Protein AF-A0A383C0F1-F1 (afdb_monomer_lite)

Organism: NCBI:txid408172

Structure (mmCIF, N/CA/C/O backbone):
data_AF-A0A383C0F1-F1
#
_entry.id   AF-A0A383C0F1-F1
#
loop_
_atom_site.group_PDB
_atom_site.id
_atom_site.type_symbol
_atom_site.label_atom_id
_atom_site.label_alt_id
_atom_site.label_comp_id
_atom_site.label_asym_id
_atom_site.label_entity_id
_atom_site.label_seq_id
_atom_site.pdbx_PDB_ins_code
_atom_site.Cartn_x
_atom_site.Cartn_y
_atom_site.Cartn_z
_atom_site.occupancy
_atom_site.B_iso_or_equiv
_atom_site.auth_seq_id
_atom_site.auth_comp_id
_atom_site.auth_asym_id
_atom_site.auth_atom_id
_atom_site.pdbx_PDB_model_num
ATOM 1 N N . ALA A 1 1 ? -4.060 17.002 -26.571 1.00 60.38 1 ALA A N 1
ATOM 2 C CA . ALA A 1 1 ? -3.281 16.481 -25.428 1.00 60.38 1 ALA A CA 1
ATOM 3 C C . ALA A 1 1 ? -4.167 16.564 -24.194 1.00 60.38 1 ALA A C 1
ATOM 5 O O . ALA A 1 1 ? -4.886 17.547 -24.100 1.00 60.38 1 ALA A O 1
ATOM 6 N N . ASP A 1 2 ? -4.166 15.552 -23.322 1.00 61.03 2 ASP A N 1
ATOM 7 C CA . ASP A 1 2 ? -4.926 15.586 -22.063 1.00 61.03 2 ASP A CA 1
ATOM 8 C C . ASP A 1 2 ? -4.326 16.665 -21.135 1.00 61.03 2 ASP A C 1
ATOM 10 O O . ASP A 1 2 ? -3.163 16.506 -20.744 1.00 61.03 2 ASP A O 1
ATOM 14 N N . PRO A 1 3 ? -5.047 17.766 -20.840 1.00 72.12 3 PRO A N 1
ATOM 15 C CA . PRO A 1 3 ? -4.556 18.839 -19.973 1.00 72.12 3 PRO A CA 1
ATOM 16 C C . PRO A 1 3 ? -4.330 18.369 -18.537 1.00 72.12 3 PRO A C 1
ATOM 18 O O . PRO A 1 3 ? -3.519 18.949 -17.820 1.00 72.12 3 PRO A O 1
ATOM 21 N N . ASP A 1 4 ? -5.037 17.316 -18.132 1.00 70.00 4 ASP A N 1
ATOM 22 C CA . ASP A 1 4 ? -5.053 16.835 -16.764 1.00 70.00 4 ASP A CA 1
ATOM 23 C C . ASP A 1 4 ? -4.008 15.736 -16.528 1.00 70.00 4 ASP A C 1
ATOM 25 O O . ASP A 1 4 ? -3.838 15.285 -15.400 1.00 70.00 4 ASP A O 1
ATOM 29 N N . TYR A 1 5 ? -3.264 15.287 -17.544 1.00 61.88 5 TYR A N 1
ATOM 30 C CA . TYR A 1 5 ? -2.176 14.324 -17.352 1.00 61.88 5 TYR A CA 1
ATOM 31 C C . TYR A 1 5 ? -0.978 14.964 -16.618 1.00 61.88 5 TYR A C 1
ATOM 33 O O . TYR A 1 5 ? -0.534 16.039 -17.026 1.00 61.88 5 TYR A O 1
ATOM 41 N N . PRO A 1 6 ? -0.357 14.298 -15.618 1.00 64.06 6 PRO A N 1
ATOM 42 C CA . PRO A 1 6 ? -0.688 12.991 -15.019 1.00 64.06 6 PRO A CA 1
ATOM 43 C C . PRO A 1 6 ? -1.620 13.071 -13.789 1.00 64.06 6 PRO A C 1
ATOM 45 O O . PRO A 1 6 ? -1.812 12.081 -13.080 1.00 64.06 6 PRO A O 1
ATOM 48 N N . PHE A 1 7 ? -2.184 14.242 -13.499 1.00 69.44 7 PHE A N 1
ATOM 49 C CA . PHE A 1 7 ? -2.859 14.575 -12.242 1.00 69.44 7 PHE A CA 1
ATOM 50 C C . PHE A 1 7 ? -4.400 14.542 -12.288 1.00 69.44 7 PHE A C 1
ATOM 52 O O . PHE A 1 7 ? -5.048 15.021 -11.357 1.00 69.44 7 PHE A O 1
ATOM 59 N N . TYR A 1 8 ? -5.005 13.949 -13.322 1.00 71.69 8 TYR A N 1
ATOM 60 C CA . TYR A 1 8 ? -6.459 13.886 -13.477 1.00 71.69 8 TYR A CA 1
ATOM 61 C C . TYR A 1 8 ? -7.144 13.288 -12.246 1.00 71.69 8 TYR A C 1
ATOM 63 O O . TYR A 1 8 ? -6.826 12.170 -11.808 1.00 71.69 8 TYR A O 1
ATOM 71 N N . LYS A 1 9 ? -8.151 14.002 -11.733 1.00 63.53 9 LYS A N 1
ATOM 72 C CA . LYS A 1 9 ? -8.917 13.618 -10.547 1.00 63.53 9 LYS A CA 1
ATOM 73 C C . LYS A 1 9 ? -10.414 13.846 -10.764 1.00 63.53 9 LYS A C 1
ATOM 75 O O . LYS A 1 9 ? -10.892 14.972 -10.703 1.00 63.53 9 LYS A O 1
ATOM 80 N N . LYS A 1 10 ? -11.173 12.758 -10.916 1.00 69.25 10 LYS A N 1
ATOM 81 C CA . LYS A 1 10 ? -12.642 12.763 -10.845 1.00 69.25 10 LYS A CA 1
ATOM 82 C C . LYS A 1 10 ? -13.087 12.162 -9.520 1.00 69.25 10 LYS A C 1
ATOM 84 O O . LYS A 1 10 ? -12.780 11.008 -9.237 1.00 69.25 10 LYS A O 1
ATOM 89 N N . VAL A 1 11 ? -13.793 12.945 -8.707 1.00 65.31 11 VAL A N 1
ATOM 90 C CA . VAL A 1 11 ? -14.366 12.485 -7.435 1.00 65.31 11 VAL A CA 1
ATOM 91 C C . VAL A 1 11 ? -15.868 12.322 -7.632 1.00 65.31 11 VAL A C 1
ATOM 93 O O . VAL A 1 11 ? -16.580 13.306 -7.807 1.00 65.31 11 VAL A O 1
ATOM 96 N N . ASN A 1 12 ? -16.347 11.080 -7.640 1.00 64.06 12 ASN A N 1
ATOM 97 C CA . ASN A 1 12 ? -17.782 10.808 -7.701 1.00 64.06 12 ASN A CA 1
ATOM 98 C C . ASN A 1 12 ? -18.415 11.074 -6.327 1.00 64.06 12 ASN A C 1
ATOM 100 O O . ASN A 1 12 ? -17.828 10.737 -5.299 1.00 64.06 12 ASN A O 1
ATOM 104 N N . LYS A 1 13 ? -19.624 11.646 -6.308 1.00 66.00 13 LYS A N 1
ATOM 105 C CA . LYS A 1 13 ? -20.415 11.780 -5.080 1.00 66.00 13 LYS A CA 1
ATOM 106 C C . LYS A 1 13 ? -21.161 10.460 -4.828 1.00 66.00 13 LYS A C 1
ATOM 108 O O . LYS A 1 13 ? -21.921 10.051 -5.705 1.00 66.00 13 LYS A O 1
ATOM 113 N N . PRO A 1 14 ? -20.956 9.775 -3.690 1.00 63.69 14 PRO A N 1
ATOM 114 C CA . PRO A 1 14 ? -21.677 8.541 -3.397 1.00 63.69 14 PRO A CA 1
ATOM 115 C C . PRO A 1 14 ? -23.170 8.821 -3.176 1.00 63.69 14 PRO A C 1
ATOM 117 O O . PRO A 1 14 ? -23.537 9.818 -2.558 1.00 63.69 14 PRO A O 1
ATOM 120 N N . THR A 1 15 ? -24.030 7.938 -3.684 1.00 66.25 15 THR A N 1
ATOM 121 C CA . THR A 1 15 ? -25.497 8.054 -3.586 1.00 66.25 15 THR A CA 1
ATOM 122 C C . THR A 1 15 ? -26.065 7.515 -2.274 1.00 66.25 15 THR A C 1
ATOM 124 O O . THR A 1 15 ? -27.094 8.012 -1.830 1.00 66.25 15 THR A O 1
ATOM 127 N N . GLN A 1 16 ? -25.420 6.517 -1.653 1.00 67.19 16 GLN A N 1
ATOM 128 C CA . GLN A 1 16 ? -25.930 5.832 -0.448 1.00 67.19 16 GLN A CA 1
ATOM 129 C C . GLN A 1 16 ? -24.931 5.751 0.717 1.00 67.19 16 GLN A C 1
ATOM 131 O O . GLN A 1 16 ? -25.301 5.326 1.809 1.00 67.19 16 GLN A O 1
ATOM 136 N N . ALA A 1 17 ? -23.671 6.148 0.519 1.00 66.44 17 ALA A N 1
ATOM 137 C CA . ALA A 1 17 ? -22.702 6.162 1.611 1.00 66.44 17 ALA A CA 1
ATOM 138 C C . ALA A 1 17 ? -22.910 7.402 2.488 1.00 66.44 17 ALA A C 1
ATOM 140 O O . ALA A 1 17 ? -23.209 8.488 1.981 1.00 66.44 17 ALA A O 1
ATOM 141 N N . TYR A 1 18 ? -22.704 7.252 3.798 1.00 71.94 18 TYR A N 1
ATOM 142 C CA . TYR A 1 18 ? -22.529 8.411 4.666 1.00 71.94 18 TYR A CA 1
ATOM 143 C C . TYR A 1 18 ? -21.383 9.282 4.140 1.00 71.94 18 TYR A C 1
ATOM 145 O O . TYR A 1 18 ? -20.404 8.780 3.585 1.00 71.94 18 TYR A O 1
ATOM 153 N N . ASP A 1 19 ? -21.515 10.595 4.312 1.00 80.25 19 ASP A N 1
ATOM 154 C CA . ASP A 1 19 ? -20.430 11.523 4.009 1.00 80.25 19 ASP A CA 1
ATOM 155 C C . ASP A 1 19 ? -19.175 11.124 4.809 1.00 80.25 19 ASP A C 1
ATOM 157 O O . ASP A 1 19 ? -19.275 10.747 5.979 1.00 80.25 19 ASP A O 1
ATOM 161 N N . LEU A 1 20 ? -17.998 11.228 4.185 1.00 83.56 20 LEU A N 1
ATOM 162 C CA . LEU A 1 20 ? -16.703 10.982 4.823 1.00 83.56 20 LEU A CA 1
ATOM 163 C C . LEU A 1 20 ? -16.489 11.845 6.076 1.00 83.56 20 LEU A C 1
ATOM 165 O O . LEU A 1 20 ? -15.659 11.496 6.908 1.00 83.56 20 LEU A O 1
ATOM 169 N N . THR A 1 21 ? -17.237 12.943 6.241 1.00 84.81 21 THR A N 1
ATOM 170 C CA . THR A 1 21 ? -17.282 13.729 7.490 1.00 84.81 21 THR A CA 1
ATOM 171 C C . THR A 1 21 ? -17.748 12.930 8.709 1.00 84.81 21 THR A C 1
ATOM 173 O O . THR A 1 21 ? -17.445 13.324 9.831 1.00 84.81 21 THR A O 1
ATOM 176 N N . LYS A 1 22 ? -18.446 11.806 8.511 1.00 88.81 22 LYS A N 1
ATOM 177 C CA . LYS A 1 22 ? -18.856 10.873 9.571 1.00 88.81 22 LYS A CA 1
ATOM 178 C C . LYS A 1 22 ? -17.871 9.719 9.770 1.00 88.81 22 LYS A C 1
ATOM 180 O O . LYS A 1 22 ? -18.186 8.785 10.500 1.00 88.81 22 LYS A O 1
ATOM 185 N N . CYS A 1 23 ? -16.723 9.744 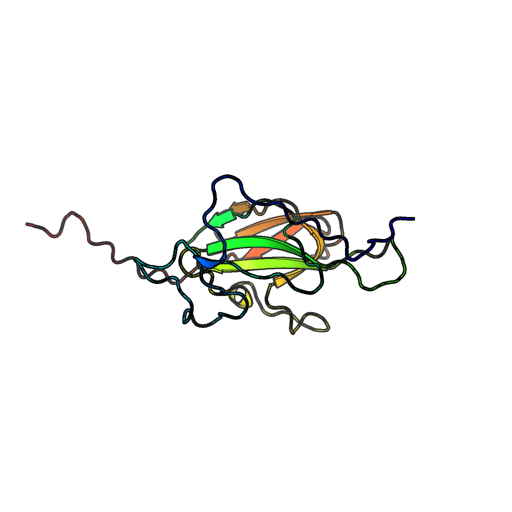9.097 1.00 91.88 23 CYS A N 1
ATOM 186 C CA . CYS A 1 23 ? -15.701 8.709 9.184 1.00 91.88 23 CYS A CA 1
ATOM 187 C C . CYS A 1 23 ? -14.393 9.281 9.744 1.00 91.88 23 CYS A C 1
ATOM 189 O O . CYS A 1 23 ? -14.019 10.420 9.457 1.00 91.88 23 CYS A O 1
ATOM 191 N N . GLN A 1 24 ? -13.643 8.461 10.478 1.00 94.31 24 GLN A N 1
ATOM 192 C CA . GLN A 1 24 ? -12.328 8.839 10.982 1.00 94.31 24 GLN A CA 1
ATOM 193 C C . GLN A 1 24 ? -11.289 8.910 9.866 1.00 94.31 24 GLN A C 1
ATOM 195 O O . GLN A 1 24 ? -11.205 8.050 8.991 1.00 94.31 24 GLN A O 1
ATOM 200 N N . ASN A 1 25 ? -10.448 9.939 9.914 1.00 95.12 25 ASN A N 1
ATOM 201 C CA . ASN A 1 25 ? -9.333 10.082 8.986 1.00 95.12 25 ASN A CA 1
ATOM 202 C C . ASN A 1 25 ? -8.086 9.361 9.519 1.00 95.12 25 ASN A C 1
ATOM 204 O O . ASN A 1 25 ? -7.300 9.941 10.281 1.00 95.12 25 ASN A O 1
ATOM 208 N N . THR A 1 26 ? -7.853 8.144 9.037 1.00 96.75 26 THR A N 1
ATOM 209 C CA . THR A 1 26 ? -6.758 7.258 9.468 1.00 96.75 26 THR A CA 1
ATOM 210 C C . THR A 1 26 ? -5.525 7.345 8.567 1.00 96.75 26 THR A C 1
ATOM 212 O O . THR A 1 26 ? -4.580 6.581 8.715 1.00 96.75 26 THR A O 1
ATOM 215 N N . THR A 1 27 ? -5.455 8.344 7.674 1.00 96.06 27 THR A N 1
ATOM 216 C CA . THR A 1 27 ? -4.363 8.520 6.687 1.00 96.06 27 THR A CA 1
ATOM 217 C C . THR A 1 27 ? -2.941 8.399 7.256 1.00 96.06 27 THR A C 1
ATOM 219 O O . THR A 1 27 ? -2.021 7.966 6.558 1.00 96.06 27 THR A O 1
ATOM 222 N N . ASN A 1 28 ? -2.741 8.835 8.500 1.00 95.12 28 ASN A N 1
ATOM 223 C CA . ASN A 1 28 ? -1.452 8.828 9.197 1.00 95.12 28 ASN A CA 1
ATOM 224 C C . ASN A 1 28 ? -1.496 7.992 10.484 1.00 95.12 28 ASN A C 1
ATOM 226 O O . ASN A 1 28 ? -0.638 8.175 11.339 1.00 95.12 28 ASN A O 1
ATOM 230 N N . ASP A 1 29 ? -2.517 7.156 10.666 1.00 96.00 29 ASP A N 1
ATOM 231 C CA . ASP A 1 29 ? -2.629 6.333 11.863 1.00 96.00 29 ASP A CA 1
ATOM 232 C C . ASP A 1 29 ? -1.830 5.042 11.693 1.00 96.00 29 ASP A C 1
ATOM 234 O O . ASP A 1 29 ? -2.123 4.230 10.820 1.00 96.00 29 ASP A O 1
ATOM 238 N N . SER A 1 30 ? -0.814 4.866 12.529 1.00 93.94 30 SER A N 1
ATOM 239 C CA . SER A 1 30 ? -0.035 3.632 12.650 1.00 93.94 30 SER A CA 1
ATOM 240 C C . SER A 1 30 ? -0.070 3.064 14.071 1.00 93.94 30 SER A C 1
ATOM 242 O O . SER A 1 30 ? 0.654 2.114 14.352 1.00 93.94 30 SER A O 1
ATOM 244 N N . SER A 1 31 ? -0.843 3.669 14.979 1.00 93.94 31 SER A N 1
ATOM 245 C CA . SER A 1 31 ? -0.924 3.269 16.389 1.00 93.94 31 SER A CA 1
ATOM 246 C C . SER A 1 31 ? -2.301 2.756 16.802 1.00 93.94 31 SER A C 1
ATOM 248 O O . SER A 1 31 ? -2.417 2.182 17.879 1.00 93.94 31 SER A O 1
ATOM 250 N N . GLY A 1 32 ? -3.339 2.975 15.990 1.00 92.69 32 GLY A N 1
ATOM 251 C CA . GLY A 1 32 ? -4.723 2.653 16.347 1.00 92.69 32 GLY A CA 1
ATOM 252 C C . GLY A 1 32 ? -5.441 3.784 17.072 1.00 92.69 32 GLY A C 1
ATOM 253 O O . GLY A 1 32 ? -6.618 3.662 17.400 1.00 92.69 32 GLY A O 1
ATOM 254 N N . ALA A 1 33 ? -4.770 4.918 17.295 1.00 93.81 33 ALA A N 1
ATOM 255 C CA . ALA A 1 33 ? -5.331 6.038 18.046 1.00 93.81 33 ALA A CA 1
ATOM 256 C C . ALA A 1 33 ? -6.532 6.700 17.352 1.00 93.81 33 ALA A C 1
ATOM 258 O O . ALA A 1 33 ? -7.243 7.482 17.980 1.00 93.81 33 ALA A O 1
ATOM 259 N N . LYS A 1 34 ? -6.747 6.426 16.059 1.00 94.31 34 LYS A N 1
ATOM 260 C CA . LYS A 1 34 ? -7.872 6.962 15.284 1.00 94.31 34 LYS A CA 1
ATOM 261 C C . LYS A 1 34 ? -8.907 5.904 14.931 1.00 94.31 34 LYS A C 1
ATOM 263 O O . LYS A 1 34 ? -9.696 6.124 14.011 1.00 94.31 34 LYS A O 1
ATOM 268 N N . CYS A 1 35 ? -8.906 4.783 15.648 1.00 94.31 35 CYS A N 1
ATOM 269 C CA . CYS A 1 35 ? -9.932 3.774 15.475 1.00 94.31 35 CYS A CA 1
ATOM 270 C C . CYS A 1 35 ? -11.328 4.404 15.680 1.00 94.31 35 CYS A C 1
ATOM 272 O O . CYS A 1 35 ? -11.531 5.081 16.698 1.00 94.31 35 CYS A O 1
ATOM 274 N N . PRO A 1 36 ? -12.276 4.222 14.739 1.00 93.94 36 PRO A N 1
ATOM 275 C CA . PRO A 1 36 ? -13.639 4.732 14.859 1.00 93.94 36 PRO A CA 1
ATOM 276 C C . PRO A 1 36 ? -14.292 4.342 16.184 1.00 93.94 36 PRO A C 1
ATOM 278 O O . PRO A 1 36 ? -14.253 3.181 16.587 1.00 93.94 36 PRO A O 1
ATOM 281 N N . GLN A 1 37 ? -14.920 5.307 16.852 1.00 89.62 37 GLN A N 1
ATOM 282 C CA . GLN A 1 37 ? -15.618 5.064 18.112 1.00 89.62 37 GLN A CA 1
ATOM 283 C C . GLN A 1 37 ? -17.122 4.881 17.860 1.00 89.62 37 GLN A C 1
ATOM 285 O O . GLN A 1 37 ? -17.790 5.739 17.270 1.00 89.62 37 GLN A O 1
ATOM 290 N N . LEU A 1 38 ? -17.686 3.773 18.352 1.00 78.19 38 LEU A N 1
ATOM 291 C CA . LEU A 1 38 ? -19.141 3.599 18.443 1.00 78.19 38 LEU A CA 1
ATOM 292 C C . LEU A 1 38 ? -19.682 4.638 19.447 1.00 78.19 38 LEU A C 1
ATOM 294 O O . LEU A 1 38 ? -19.096 4.811 20.508 1.00 78.19 38 LEU A O 1
ATOM 298 N N . THR A 1 39 ? -20.761 5.394 19.228 1.00 79.06 39 THR A N 1
ATOM 299 C CA . THR A 1 39 ? -21.848 5.418 18.224 1.00 79.06 39 THR A CA 1
ATOM 300 C C . THR A 1 39 ? -21.755 6.579 17.213 1.00 79.06 39 THR A C 1
ATOM 302 O O . THR A 1 39 ? -22.684 6.790 16.424 1.00 79.06 39 THR A O 1
ATOM 305 N N . GLY A 1 40 ? -20.666 7.351 17.250 1.00 81.50 40 GLY A N 1
ATOM 306 C CA . GLY A 1 40 ? -20.508 8.592 16.485 1.00 81.50 40 GLY A CA 1
ATOM 307 C C . GLY A 1 40 ? -19.961 8.388 15.074 1.00 81.50 40 GLY A C 1
ATOM 308 O O . GLY A 1 40 ? -20.475 8.983 14.123 1.00 81.50 40 GLY A O 1
ATOM 309 N N . ASP A 1 41 ? -18.970 7.510 14.929 1.00 89.44 41 ASP A N 1
ATOM 310 C CA . ASP A 1 41 ? -18.299 7.281 13.653 1.00 89.44 41 ASP A CA 1
ATOM 311 C C . ASP A 1 41 ? -18.985 6.172 12.843 1.00 89.44 41 ASP A C 1
ATOM 313 O O . ASP A 1 41 ? -19.473 5.174 13.375 1.00 89.44 41 ASP A O 1
ATOM 317 N N . LYS A 1 42 ? -19.030 6.344 11.520 1.00 89.94 42 LYS A N 1
ATOM 318 C CA . LYS A 1 42 ? -19.586 5.376 10.558 1.00 89.94 42 LYS A CA 1
ATOM 319 C C . LYS A 1 42 ? -18.524 4.519 9.874 1.00 89.94 42 LYS A C 1
ATOM 321 O O . LYS A 1 42 ? -18.875 3.651 9.081 1.00 89.94 42 LYS A O 1
ATOM 326 N N . GLY A 1 43 ? -17.254 4.755 10.183 1.00 91.88 43 GLY A N 1
ATOM 327 C CA . GLY A 1 43 ? -16.119 4.018 9.646 1.00 91.88 43 GLY A CA 1
ATOM 328 C C . GLY A 1 43 ? -14.872 4.888 9.610 1.00 91.88 43 GLY A C 1
ATOM 329 O O . GLY A 1 43 ? -14.771 5.884 10.326 1.00 91.88 43 GLY A O 1
ATOM 330 N N . TRP A 1 44 ? -13.937 4.532 8.739 1.00 94.06 44 TRP A N 1
ATOM 331 C CA . TRP A 1 44 ? -12.686 5.249 8.530 1.00 94.06 44 TRP A CA 1
ATOM 332 C C . TRP A 1 44 ? -12.420 5.470 7.042 1.00 94.06 44 TRP A C 1
ATOM 334 O O . TRP A 1 44 ? -13.049 4.869 6.171 1.00 94.06 44 TRP A O 1
ATOM 344 N N . TYR A 1 45 ? -11.487 6.366 6.738 1.00 94.19 45 TYR A N 1
ATOM 345 C CA . TYR A 1 45 ? -10.994 6.572 5.385 1.00 94.19 45 TYR A CA 1
ATOM 346 C C . TYR A 1 45 ? -9.525 6.998 5.371 1.00 94.19 45 TYR A C 1
ATOM 348 O O . TYR A 1 45 ? -9.008 7.621 6.302 1.00 94.19 45 TYR A O 1
ATOM 356 N N . ILE A 1 46 ? -8.869 6.714 4.246 1.00 95.62 46 ILE A N 1
ATOM 357 C CA . ILE A 1 46 ? -7.467 7.044 3.995 1.00 95.62 46 ILE A CA 1
ATOM 358 C C . ILE A 1 46 ? -7.395 7.964 2.777 1.00 95.62 46 ILE A C 1
ATOM 360 O O . ILE A 1 46 ? -7.916 7.653 1.706 1.00 95.62 46 ILE A O 1
ATOM 364 N N . LYS A 1 47 ? -6.728 9.110 2.927 1.00 94.75 47 LYS A N 1
ATOM 365 C CA . LYS A 1 47 ? -6.413 10.014 1.818 1.00 94.75 47 LYS A CA 1
ATOM 366 C C . LYS A 1 47 ? -5.142 9.532 1.134 1.00 94.75 47 LYS A C 1
ATOM 368 O O . LYS A 1 47 ? -4.099 9.385 1.768 1.00 94.75 47 LYS A O 1
ATOM 373 N N . LEU A 1 48 ? -5.229 9.334 -0.174 1.00 94.56 48 LEU A N 1
ATOM 374 C CA . LEU A 1 48 ? -4.087 8.991 -1.008 1.00 94.56 48 LEU A CA 1
ATOM 375 C C . LEU A 1 48 ? -3.448 10.274 -1.556 1.00 94.56 48 LEU A C 1
ATOM 377 O O . LEU A 1 48 ? -4.123 11.098 -2.176 1.00 94.56 48 LEU A O 1
ATOM 381 N N . ASP A 1 49 ? -2.160 10.466 -1.278 1.00 93.06 49 ASP A N 1
ATOM 382 C CA . ASP A 1 49 ? -1.370 11.606 -1.750 1.00 93.06 49 ASP A CA 1
ATOM 383 C C . ASP A 1 49 ? -0.767 11.343 -3.142 1.00 93.06 49 ASP A C 1
ATOM 385 O O . ASP A 1 49 ? -0.933 10.267 -3.709 1.00 93.06 49 ASP A O 1
ATOM 389 N N . ASN A 1 50 ? -0.071 12.326 -3.723 1.00 91.25 50 ASN A N 1
ATOM 390 C CA . ASN A 1 50 ? 0.695 12.156 -4.969 1.00 91.25 50 ASN A CA 1
ATOM 391 C C . ASN A 1 50 ? -0.112 11.571 -6.145 1.00 91.25 50 ASN A C 1
ATOM 393 O O . ASN A 1 50 ? 0.411 10.795 -6.943 1.00 91.25 50 ASN A O 1
ATOM 397 N N . SER A 1 51 ? -1.403 11.909 -6.228 1.00 91.69 51 SER A N 1
ATOM 398 C CA . SER A 1 51 ? -2.338 11.376 -7.231 1.00 91.69 51 SER A CA 1
ATOM 399 C C . SER A 1 51 ? -2.411 9.846 -7.275 1.00 91.69 51 SER A C 1
ATOM 401 O O . SER A 1 51 ? -2.787 9.269 -8.296 1.00 91.69 51 SER A O 1
ATOM 403 N N . LYS A 1 52 ? -2.078 9.192 -6.157 1.00 95.31 52 LYS A N 1
ATOM 404 C CA . LYS A 1 52 ? -2.239 7.755 -5.971 1.00 95.31 52 LYS A CA 1
ATOM 405 C C . LYS A 1 52 ? -3.702 7.357 -6.106 1.00 95.31 52 LYS A C 1
ATOM 407 O O . LYS A 1 52 ? -4.605 8.077 -5.673 1.00 95.31 52 LYS A O 1
ATOM 412 N N . LYS A 1 53 ? -3.927 6.183 -6.686 1.00 94.31 53 LYS A N 1
ATOM 413 C CA . LYS A 1 53 ? -5.261 5.621 -6.915 1.00 94.31 53 LYS A CA 1
ATOM 414 C C . LYS A 1 53 ? -5.273 4.149 -6.548 1.00 94.31 53 LYS A C 1
ATOM 416 O O . LYS A 1 53 ? -4.282 3.453 -6.756 1.00 94.31 53 LYS A O 1
ATOM 421 N N . VAL A 1 54 ? -6.408 3.690 -6.036 1.00 96.19 54 VAL A N 1
ATOM 422 C CA . VAL A 1 54 ? -6.673 2.262 -5.867 1.00 96.19 54 VAL A CA 1
ATOM 423 C C . VAL A 1 54 ? -6.961 1.667 -7.245 1.00 96.19 54 VAL A C 1
ATOM 425 O O . VAL A 1 54 ? -7.765 2.229 -7.988 1.00 96.19 54 VAL A O 1
ATOM 428 N N . THR A 1 55 ? -6.280 0.581 -7.611 1.00 96.19 55 THR A N 1
ATOM 429 C CA . THR A 1 55 ? -6.354 0.019 -8.976 1.00 96.19 55 THR A CA 1
ATOM 430 C C . THR A 1 55 ? -7.326 -1.143 -9.119 1.00 96.19 55 THR A C 1
ATOM 432 O O . THR A 1 55 ? -7.708 -1.480 -10.236 1.00 96.19 55 THR A O 1
ATOM 435 N N . ALA A 1 56 ? -7.733 -1.750 -8.008 1.00 96.50 56 ALA A N 1
ATOM 436 C CA . ALA A 1 56 ? -8.687 -2.846 -7.969 1.00 96.50 56 ALA A CA 1
ATOM 437 C C . ALA A 1 56 ? -9.382 -2.902 -6.605 1.00 96.50 56 ALA A C 1
ATOM 439 O O . ALA A 1 56 ? -8.951 -2.259 -5.649 1.00 96.50 56 ALA A O 1
ATOM 440 N N . GLU A 1 57 ? -10.450 -3.688 -6.516 1.00 95.00 57 GLU A N 1
ATOM 441 C CA . GLU A 1 57 ? -11.214 -3.861 -5.282 1.00 95.00 57 GLU A CA 1
ATOM 442 C C . GLU A 1 57 ? -10.326 -4.353 -4.120 1.00 95.00 57 GLU A C 1
ATOM 444 O O . GLU A 1 57 ? -9.498 -5.255 -4.315 1.00 95.00 57 GLU A O 1
ATOM 449 N N . PRO A 1 58 ? -10.479 -3.783 -2.910 1.00 96.31 58 PRO A N 1
ATOM 450 C CA . PRO A 1 58 ? -9.802 -4.281 -1.722 1.00 96.31 58 PRO A CA 1
ATOM 451 C C . PRO A 1 58 ? -10.176 -5.732 -1.404 1.00 96.31 58 PRO A C 1
ATOM 453 O O . PRO A 1 58 ? -11.262 -6.205 -1.726 1.00 96.31 58 PRO A O 1
ATOM 456 N N . THR A 1 59 ? -9.277 -6.445 -0.735 1.00 96.75 59 THR A N 1
ATOM 457 C CA . THR A 1 59 ? -9.471 -7.825 -0.280 1.00 96.75 59 THR A CA 1
ATOM 458 C C . THR A 1 59 ? -9.316 -7.883 1.228 1.00 96.75 59 THR A C 1
ATOM 460 O O . THR A 1 59 ? -8.276 -7.492 1.752 1.00 96.75 59 THR A O 1
ATOM 463 N N . VAL A 1 60 ? -10.339 -8.378 1.922 1.00 95.25 60 VAL A N 1
ATOM 464 C CA . VAL A 1 60 ? -10.318 -8.549 3.379 1.00 95.25 60 VAL A CA 1
ATOM 465 C C . VAL A 1 60 ? -9.857 -9.961 3.717 1.00 95.25 60 VAL A C 1
ATOM 467 O O . VAL A 1 60 ? -10.386 -10.934 3.182 1.00 95.25 60 VAL A O 1
ATOM 470 N N . SER A 1 61 ? -8.854 -10.085 4.581 1.00 93.44 61 SER A N 1
ATOM 471 C CA . SER A 1 61 ? -8.357 -11.375 5.059 1.00 93.44 61 SER A CA 1
ATOM 472 C C . SER A 1 61 ? -7.606 -11.193 6.372 1.00 93.44 61 SER A C 1
ATOM 474 O O . SER A 1 61 ? -6.719 -10.350 6.459 1.00 93.44 61 SER A O 1
ATOM 476 N N . SER A 1 62 ? -7.887 -12.048 7.356 1.00 90.69 62 SER A N 1
ATOM 477 C CA . SER A 1 62 ? -7.127 -12.119 8.617 1.00 90.69 62 SER A CA 1
ATOM 478 C C . SER A 1 62 ? -7.104 -10.810 9.431 1.00 90.69 62 SER A C 1
ATOM 480 O O . SER A 1 62 ? -6.049 -10.432 9.945 1.00 90.69 62 SER A O 1
ATOM 482 N N . GLY A 1 63 ? -8.251 -10.126 9.529 1.00 92.88 63 GLY A N 1
ATOM 483 C CA . GLY A 1 63 ? -8.386 -8.850 10.251 1.00 92.88 63 GLY A CA 1
ATOM 484 C C . GLY A 1 63 ? -7.687 -7.677 9.557 1.00 92.88 63 GLY A C 1
ATOM 485 O O . GLY A 1 63 ? -7.181 -6.769 10.206 1.00 92.88 63 GLY A O 1
ATOM 486 N N . LEU A 1 64 ? -7.507 -7.762 8.235 1.00 95.69 64 LEU A N 1
ATOM 487 C CA . LEU A 1 64 ? -6.844 -6.731 7.446 1.00 95.69 64 LEU A CA 1
ATOM 488 C C . LEU A 1 64 ? -7.553 -6.515 6.115 1.00 95.69 64 LEU A C 1
ATOM 490 O O . LEU A 1 64 ? -7.971 -7.466 5.451 1.00 95.69 64 LEU A O 1
ATOM 494 N N . VAL A 1 65 ? -7.574 -5.261 5.673 1.00 97.19 65 VAL A N 1
ATOM 495 C CA . VAL A 1 65 ? -7.902 -4.857 4.306 1.00 97.19 65 VAL A CA 1
ATOM 496 C C . VAL A 1 65 ? -6.612 -4.674 3.516 1.00 97.19 65 VAL A C 1
ATOM 498 O O . VAL A 1 65 ? -5.807 -3.779 3.790 1.00 97.19 65 VAL A O 1
ATOM 501 N N . TYR A 1 66 ? -6.446 -5.489 2.481 1.00 97.75 66 TYR A N 1
ATOM 502 C CA . TYR A 1 66 ? -5.401 -5.346 1.479 1.00 97.75 66 TYR A CA 1
ATOM 503 C C . TYR A 1 66 ? -5.929 -4.591 0.273 1.00 97.75 66 TYR A C 1
ATOM 505 O O . TYR A 1 66 ? -6.952 -4.975 -0.291 1.00 97.75 66 TYR A O 1
ATOM 513 N N . PHE A 1 67 ? -5.225 -3.561 -0.184 1.00 98.06 67 PHE A N 1
ATOM 514 C CA . PHE A 1 67 ? -5.613 -2.869 -1.411 1.00 98.06 67 PHE A CA 1
ATOM 515 C C . PHE A 1 67 ? -4.406 -2.433 -2.245 1.00 98.06 67 PHE A C 1
ATOM 517 O O . PHE A 1 67 ? -3.404 -1.962 -1.691 1.00 98.06 67 PHE A O 1
ATOM 524 N N . PRO A 1 68 ? -4.485 -2.594 -3.578 1.00 98.31 68 PRO A N 1
ATOM 525 C CA . PRO A 1 68 ? -3.421 -2.177 -4.471 1.00 98.31 68 PRO A CA 1
ATOM 526 C C . PRO A 1 68 ? -3.502 -0.679 -4.766 1.00 98.31 68 PRO A C 1
ATOM 528 O O . PRO A 1 68 ? -4.577 -0.139 -5.030 1.00 98.31 68 PRO A O 1
ATOM 531 N N . ILE A 1 69 ? -2.349 -0.016 -4.772 1.00 98.00 69 ILE A N 1
ATOM 532 C CA . ILE A 1 69 ? -2.199 1.390 -5.137 1.00 98.00 69 ILE A CA 1
ATOM 533 C C . ILE A 1 69 ? -1.267 1.520 -6.336 1.00 98.00 69 ILE A C 1
ATOM 535 O O . ILE A 1 69 ? -0.180 0.949 -6.353 1.00 98.00 69 ILE A O 1
ATOM 539 N N . TYR A 1 70 ? -1.654 2.377 -7.275 1.00 97.12 70 TYR A N 1
ATOM 540 C CA . TYR A 1 70 ? -0.767 2.938 -8.287 1.00 97.12 70 TYR A CA 1
ATOM 541 C C . TYR A 1 70 ? -0.447 4.398 -7.974 1.00 97.12 70 TYR A C 1
ATOM 543 O O . TYR A 1 70 ? -1.358 5.192 -7.724 1.00 97.12 70 TYR A O 1
ATOM 551 N N . LYS A 1 71 ? 0.838 4.756 -8.021 1.00 96.25 71 LYS A N 1
ATOM 552 C CA . LYS A 1 71 ? 1.345 6.131 -7.979 1.00 96.25 71 LYS A CA 1
ATOM 553 C C . LYS A 1 71 ? 1.867 6.501 -9.372 1.00 96.25 71 LYS A C 1
ATOM 555 O O . LYS A 1 71 ? 2.846 5.899 -9.809 1.00 96.25 71 LYS A O 1
ATOM 560 N N . PRO A 1 72 ? 1.267 7.482 -10.066 1.00 93.50 72 PRO A N 1
ATOM 561 C CA . PRO A 1 72 ? 1.768 7.934 -11.360 1.00 93.50 72 PRO A CA 1
ATOM 562 C C . PRO A 1 72 ? 3.236 8.375 -11.304 1.00 93.50 72 PRO A C 1
ATOM 564 O O . PRO A 1 72 ? 3.693 8.916 -10.295 1.00 93.50 72 PRO A O 1
ATOM 567 N N . SER A 1 73 ? 3.965 8.178 -12.405 1.00 91.38 73 SER A N 1
ATOM 568 C CA . SER A 1 73 ? 5.324 8.707 -12.545 1.00 91.38 73 SER A CA 1
ATOM 569 C C . SER A 1 73 ? 5.304 10.238 -12.582 1.00 91.38 73 SER A C 1
ATOM 571 O O . SER A 1 73 ? 4.428 10.837 -13.203 1.00 91.38 73 SER A O 1
ATOM 573 N N . SER A 1 74 ? 6.300 10.880 -11.968 1.00 87.62 74 SER A N 1
ATOM 574 C CA . SER A 1 74 ? 6.538 12.325 -12.110 1.00 87.62 74 SER A CA 1
ATOM 575 C C . SER A 1 74 ? 7.339 12.679 -13.370 1.00 87.62 74 SER A C 1
ATOM 577 O O . SER A 1 74 ? 7.682 13.840 -13.579 1.00 87.62 74 SER A O 1
ATOM 579 N N . SER A 1 75 ? 7.692 11.682 -14.183 1.00 87.75 75 SER A N 1
ATOM 580 C CA . SER A 1 75 ? 8.405 11.866 -15.443 1.00 87.75 75 SER A CA 1
ATOM 581 C C . SER A 1 75 ? 7.561 12.639 -16.459 1.00 87.75 75 SER A C 1
ATOM 583 O O . SER A 1 75 ? 6.365 12.395 -16.613 1.00 87.75 75 SER A O 1
ATOM 585 N N . VAL A 1 76 ? 8.210 13.522 -17.222 1.00 83.12 76 VAL A N 1
ATOM 586 C CA . VAL A 1 76 ? 7.593 14.189 -18.383 1.00 83.12 76 VAL A CA 1
ATOM 587 C C . VAL A 1 76 ? 7.310 13.214 -19.532 1.00 83.12 76 VAL A C 1
ATOM 589 O O . VAL A 1 76 ? 6.493 13.503 -20.408 1.00 83.12 76 VAL A O 1
ATOM 592 N N . ASN A 1 77 ? 7.962 12.046 -19.536 1.00 87.25 77 ASN A N 1
ATOM 593 C CA . ASN A 1 77 ? 7.691 10.994 -20.503 1.00 87.25 77 ASN A CA 1
ATOM 594 C C . ASN A 1 77 ? 6.394 10.260 -20.129 1.00 87.25 77 ASN A C 1
ATOM 596 O O . ASN A 1 77 ? 6.316 9.578 -19.108 1.00 87.25 77 ASN A O 1
ATOM 600 N N . LYS A 1 78 ? 5.393 10.358 -21.008 1.00 80.00 78 LYS A N 1
ATOM 601 C CA . LYS A 1 78 ? 4.062 9.757 -20.826 1.00 80.00 78 LYS A CA 1
ATOM 602 C C . LYS A 1 78 ? 4.065 8.228 -20.769 1.00 80.00 78 LYS A C 1
ATOM 604 O O . LYS A 1 78 ? 3.104 7.640 -20.291 1.00 80.00 78 LYS A O 1
ATOM 609 N N . CYS A 1 79 ? 5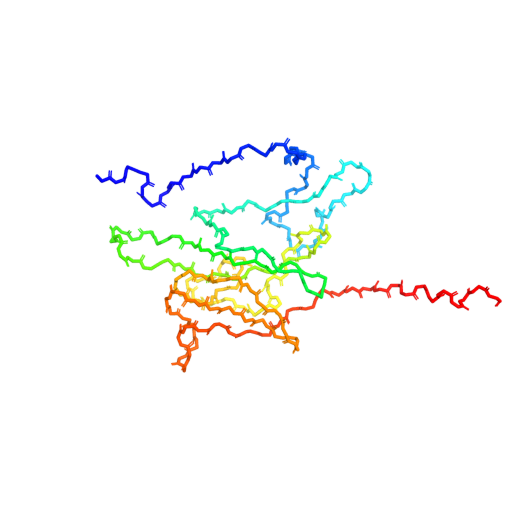.131 7.595 -21.250 1.00 85.00 79 CYS A N 1
ATOM 610 C CA . CYS A 1 79 ? 5.295 6.144 -21.224 1.00 85.00 79 CYS A CA 1
ATOM 611 C C . CYS A 1 79 ? 5.989 5.645 -19.948 1.00 85.00 79 CYS A C 1
ATOM 613 O O . CYS A 1 79 ? 6.162 4.439 -19.784 1.00 85.00 79 CYS A O 1
ATOM 615 N N . SER A 1 80 ? 6.431 6.541 -19.058 1.00 89.38 80 SER A N 1
ATOM 616 C CA . SER A 1 80 ? 7.072 6.134 -17.810 1.00 89.38 80 SER A CA 1
ATOM 617 C C . SER A 1 80 ? 6.075 5.423 -16.901 1.00 89.38 80 SER A C 1
ATOM 619 O O . SER A 1 80 ? 5.044 5.979 -16.520 1.00 89.38 80 SER A O 1
ATOM 621 N N . LEU A 1 81 ? 6.417 4.192 -16.520 1.00 92.12 81 LEU A N 1
ATOM 622 C CA . LEU A 1 81 ? 5.641 3.434 -15.551 1.00 92.12 81 LEU A CA 1
ATOM 623 C C . LEU A 1 81 ? 5.673 4.136 -14.190 1.00 92.12 81 LEU A C 1
ATOM 625 O O . LEU A 1 81 ? 6.683 4.712 -13.783 1.00 92.12 81 LEU A O 1
ATOM 629 N N . GLY A 1 82 ? 4.530 4.098 -13.515 1.00 95.12 82 GLY A N 1
ATOM 630 C CA . GLY A 1 82 ? 4.406 4.540 -12.132 1.00 95.12 82 GLY A CA 1
ATOM 631 C C . GLY A 1 82 ? 4.663 3.393 -11.161 1.00 95.12 82 GLY A C 1
ATOM 632 O O . GLY A 1 82 ? 4.764 2.234 -11.565 1.00 95.12 82 GLY A O 1
ATOM 633 N N . ASP A 1 83 ? 4.730 3.720 -9.880 1.00 97.44 83 ASP A N 1
ATOM 634 C CA . ASP A 1 83 ? 5.054 2.766 -8.827 1.00 97.44 83 ASP A CA 1
ATOM 635 C C . ASP A 1 83 ? 3.795 2.050 -8.317 1.00 97.44 83 ASP A C 1
ATOM 637 O O . ASP A 1 83 ? 2.740 2.663 -8.120 1.00 97.44 83 ASP A O 1
ATOM 641 N N . ALA A 1 84 ? 3.926 0.750 -8.068 1.00 98.06 84 ALA A N 1
ATOM 642 C CA . ALA A 1 84 ? 2.895 -0.116 -7.520 1.00 98.06 84 ALA A CA 1
ATOM 643 C C . ALA A 1 84 ? 3.157 -0.410 -6.040 1.00 98.06 84 ALA A C 1
ATOM 645 O O . ALA A 1 84 ? 4.268 -0.782 -5.642 1.00 98.06 84 ALA A O 1
ATOM 646 N N . PHE A 1 85 ? 2.105 -0.313 -5.230 1.00 98.25 85 PHE A N 1
ATOM 647 C CA . PHE A 1 85 ? 2.154 -0.600 -3.802 1.00 98.25 85 PHE A CA 1
ATOM 648 C C . PHE A 1 85 ? 1.001 -1.501 -3.367 1.00 98.25 85 PHE A C 1
ATOM 650 O O . PHE A 1 85 ? -0.083 -1.460 -3.944 1.00 98.25 85 PHE A O 1
ATOM 657 N N . ILE A 1 86 ? 1.212 -2.254 -2.292 1.00 98.31 86 ILE A N 1
ATOM 658 C CA . ILE A 1 86 ? 0.152 -2.934 -1.546 1.00 98.31 86 ILE A CA 1
ATOM 659 C C . ILE A 1 86 ? 0.083 -2.319 -0.152 1.00 98.31 86 ILE A C 1
ATOM 661 O O . ILE A 1 86 ? 1.067 -2.323 0.590 1.00 98.31 86 ILE A O 1
ATOM 665 N N . CYS A 1 87 ? -1.080 -1.785 0.205 1.00 97.81 87 CYS A N 1
ATOM 666 C CA . CYS A 1 87 ? -1.365 -1.395 1.579 1.00 97.81 87 CYS A CA 1
ATOM 667 C C . CYS A 1 87 ? -2.035 -2.552 2.313 1.00 97.81 87 CYS A C 1
ATOM 669 O O . CYS A 1 87 ? -2.877 -3.239 1.738 1.00 97.81 87 CYS A O 1
ATOM 671 N N . ALA A 1 88 ? -1.685 -2.715 3.583 1.00 97.25 88 ALA A N 1
ATOM 672 C CA . ALA A 1 88 ? -2.416 -3.513 4.554 1.00 97.25 88 ALA A CA 1
ATOM 673 C C . ALA A 1 88 ? -2.805 -2.608 5.721 1.00 97.25 88 ALA A C 1
ATOM 675 O O . ALA A 1 88 ? -1.952 -1.914 6.288 1.00 97.25 88 ALA A O 1
ATOM 676 N N . VAL A 1 89 ? -4.089 -2.597 6.051 1.00 97.44 89 VAL A N 1
ATOM 677 C CA . VAL A 1 89 ? -4.628 -1.827 7.172 1.00 97.44 89 VAL A CA 1
ATOM 678 C C . VAL A 1 89 ? -5.589 -2.686 7.973 1.00 97.44 89 VAL A C 1
ATOM 680 O O . VAL A 1 89 ? -6.184 -3.598 7.411 1.00 97.44 89 VAL A O 1
ATOM 683 N N . ASP A 1 90 ? -5.718 -2.397 9.258 1.00 97.00 90 ASP A N 1
ATOM 684 C CA . ASP A 1 90 ? -6.731 -2.995 10.131 1.00 97.00 90 ASP A CA 1
ATOM 685 C C . ASP A 1 90 ? -8.144 -2.737 9.577 1.00 97.00 90 ASP A C 1
ATOM 687 O O . ASP A 1 90 ? -8.421 -1.621 9.120 1.00 97.00 90 ASP A O 1
ATOM 691 N N . ASP A 1 91 ? -9.012 -3.750 9.523 1.00 95.19 91 ASP A N 1
ATOM 692 C CA . ASP A 1 91 ? -10.327 -3.613 8.888 1.00 95.19 91 ASP A CA 1
ATOM 693 C C . ASP A 1 91 ? -11.344 -2.861 9.745 1.00 95.19 91 ASP A C 1
ATOM 695 O O . ASP A 1 91 ? -12.175 -2.132 9.191 1.00 95.19 91 ASP A O 1
ATOM 699 N N . GLU A 1 92 ? -11.220 -2.908 11.069 1.00 93.31 92 GLU A N 1
ATOM 700 C CA . GLU A 1 92 ? -12.058 -2.119 11.967 1.00 93.31 92 GLU A CA 1
ATOM 701 C C . GLU A 1 92 ? -11.560 -0.678 12.118 1.00 93.31 92 GLU A C 1
ATOM 703 O O . GLU A 1 92 ? -12.352 0.268 12.064 1.00 93.31 92 GLU A O 1
ATOM 708 N N . CYS A 1 93 ? -10.250 -0.496 12.285 1.00 94.69 93 CYS A N 1
ATOM 709 C CA . CYS A 1 93 ? -9.662 0.783 12.667 1.00 94.69 93 CYS A CA 1
ATOM 710 C C . CYS A 1 93 ? -9.037 1.563 11.509 1.00 94.69 93 CYS A C 1
ATOM 712 O O . CYS A 1 93 ? -8.782 2.756 11.660 1.00 94.69 93 CYS A O 1
ATOM 714 N N . GLY A 1 94 ? -8.738 0.931 10.371 1.00 95.94 94 GLY A N 1
ATOM 715 C CA . GLY A 1 94 ? -8.033 1.572 9.257 1.00 95.94 94 GLY A CA 1
ATOM 716 C C . GLY A 1 94 ? -6.576 1.922 9.564 1.00 95.94 94 GLY A C 1
ATOM 717 O O . GLY A 1 94 ? -5.964 2.707 8.834 1.00 95.94 94 GLY A O 1
ATOM 718 N N . THR A 1 95 ? -6.026 1.381 10.651 1.00 97.31 95 THR A N 1
ATOM 719 C CA . THR A 1 95 ? -4.650 1.600 11.099 1.00 97.31 95 THR A CA 1
ATOM 720 C C . THR A 1 95 ? -3.675 0.968 10.122 1.00 97.31 95 THR A C 1
ATOM 722 O O . THR A 1 95 ? -3.830 -0.186 9.729 1.00 97.31 95 THR A O 1
ATOM 725 N N . ASN A 1 96 ? -2.645 1.709 9.723 1.00 96.81 96 ASN A N 1
ATOM 726 C CA . ASN A 1 96 ? -1.667 1.218 8.770 1.00 96.81 96 ASN A CA 1
ATOM 727 C C . ASN A 1 96 ? -0.746 0.168 9.400 1.00 96.81 96 ASN A C 1
ATOM 729 O O . ASN A 1 96 ? 0.063 0.474 10.273 1.00 96.81 96 ASN A O 1
ATOM 733 N N . LEU A 1 97 ? -0.839 -1.054 8.876 1.00 96.50 97 LEU A N 1
ATOM 734 C CA . LEU A 1 97 ? -0.043 -2.213 9.272 1.00 96.50 97 LEU A CA 1
ATOM 735 C C . LEU A 1 97 ? 0.821 -2.731 8.112 1.00 96.50 97 LEU A C 1
ATOM 737 O O . LEU A 1 97 ? 1.328 -3.850 8.144 1.00 96.50 97 LEU A O 1
ATOM 741 N N . SER A 1 98 ? 1.038 -1.909 7.083 1.00 96.12 98 SER A N 1
ATOM 742 C CA . SER A 1 98 ? 1.770 -2.294 5.869 1.00 96.12 98 SER A CA 1
ATOM 743 C C . SER A 1 98 ? 3.247 -2.584 6.135 1.00 96.12 98 SER A C 1
ATOM 745 O O . SER A 1 98 ? 3.873 -3.304 5.364 1.00 96.12 98 SER A O 1
ATOM 747 N N . SER A 1 99 ? 3.805 -2.083 7.241 1.00 94.12 99 SER A N 1
ATOM 748 C CA . SER A 1 99 ? 5.150 -2.446 7.702 1.00 94.12 99 SER A CA 1
ATOM 749 C C . SER A 1 99 ? 5.288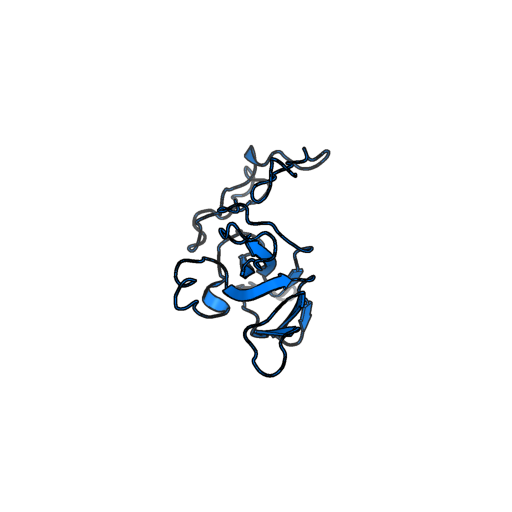 -3.948 7.985 1.00 94.12 99 SER A C 1
ATOM 751 O O . SER A 1 99 ? 6.372 -4.498 7.788 1.00 94.12 99 SER A O 1
ATOM 753 N N . LYS A 1 100 ? 4.192 -4.636 8.351 1.00 93.88 100 LYS A N 1
ATOM 754 C CA . LYS A 1 100 ? 4.150 -6.098 8.530 1.00 93.88 100 LYS A CA 1
ATOM 755 C C . LYS A 1 100 ? 4.343 -6.866 7.207 1.00 93.88 100 LYS A C 1
ATOM 757 O O . LYS A 1 100 ? 4.689 -8.040 7.244 1.00 93.88 100 LYS A O 1
ATOM 762 N N . LEU A 1 101 ? 4.197 -6.214 6.045 1.00 94.69 101 LEU A N 1
ATOM 763 C CA . LEU A 1 101 ? 4.522 -6.779 4.720 1.00 94.69 101 LEU A CA 1
ATOM 764 C C . LEU A 1 101 ? 6.010 -6.635 4.341 1.00 94.69 101 LEU A C 1
ATOM 766 O O . LEU A 1 101 ? 6.425 -7.026 3.246 1.00 94.69 101 LEU A O 1
ATOM 770 N N . GLY A 1 102 ? 6.817 -6.062 5.237 1.00 93.50 102 GLY A N 1
ATOM 771 C CA . GLY A 1 102 ? 8.250 -5.850 5.078 1.00 93.50 102 GLY A CA 1
ATOM 772 C C . GLY A 1 102 ? 8.620 -4.399 4.766 1.00 93.50 102 GLY A C 1
ATOM 773 O O . GLY A 1 102 ? 7.855 -3.642 4.172 1.00 93.50 102 GLY A O 1
ATOM 774 N N . ALA A 1 103 ? 9.843 -4.012 5.126 1.00 92.56 103 ALA A N 1
ATOM 775 C CA . ALA A 1 103 ? 10.326 -2.646 4.945 1.00 92.56 103 ALA A CA 1
ATOM 776 C C . ALA A 1 103 ? 10.510 -2.274 3.462 1.00 92.56 103 ALA A C 1
ATOM 778 O O . ALA A 1 103 ? 10.882 -3.107 2.627 1.00 92.56 103 ALA A O 1
ATOM 779 N N . ASN A 1 104 ? 10.268 -1.004 3.143 1.00 96.12 104 ASN A N 1
ATOM 780 C CA . ASN A 1 104 ? 10.679 -0.401 1.879 1.00 96.12 104 ASN A CA 1
ATOM 781 C C . ASN A 1 104 ? 12.130 0.083 1.966 1.00 96.12 104 ASN A C 1
ATOM 783 O O . ASN A 1 104 ? 12.628 0.406 3.044 1.00 96.12 104 ASN A O 1
ATOM 787 N N . THR A 1 105 ? 12.805 0.168 0.822 1.00 93.81 105 THR A N 1
ATOM 788 C CA . THR A 1 105 ? 14.207 0.595 0.733 1.00 93.81 105 THR A CA 1
ATOM 789 C C . THR A 1 105 ? 14.403 1.634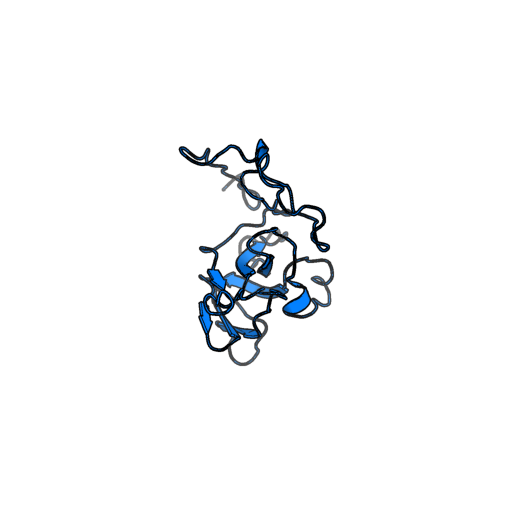 -0.373 1.00 93.81 105 THR A C 1
ATOM 791 O O . THR A 1 105 ? 13.509 1.901 -1.186 1.00 93.81 105 THR A O 1
ATOM 794 N N . GLY A 1 106 ? 15.578 2.270 -0.386 1.00 94.81 106 GLY A N 1
ATOM 795 C CA . GLY A 1 106 ? 15.956 3.241 -1.413 1.00 94.81 106 GLY A CA 1
ATOM 796 C C . GLY A 1 106 ? 14.983 4.421 -1.505 1.00 94.81 106 GLY A C 1
ATOM 797 O O . GLY A 1 106 ? 14.602 5.007 -0.490 1.00 94.81 106 GLY A O 1
ATOM 798 N N . ALA A 1 107 ? 14.565 4.753 -2.728 1.00 92.31 107 ALA A N 1
ATOM 799 C CA . ALA A 1 107 ? 13.659 5.868 -3.011 1.00 92.31 107 ALA A CA 1
ATOM 800 C C . ALA A 1 107 ? 12.250 5.698 -2.405 1.00 92.31 107 ALA A C 1
ATOM 802 O O . ALA A 1 107 ? 11.547 6.684 -2.202 1.00 92.31 107 ALA A O 1
ATOM 803 N N . THR A 1 108 ? 11.851 4.467 -2.067 1.00 94.69 108 THR A N 1
ATOM 804 C CA . THR A 1 108 ? 10.510 4.151 -1.542 1.00 94.69 108 THR A CA 1
ATOM 805 C C . THR A 1 108 ? 10.464 4.047 -0.017 1.00 94.69 108 THR A C 1
ATOM 807 O O . THR A 1 108 ? 9.413 3.768 0.548 1.00 94.69 108 THR A O 1
ATOM 810 N N . LYS A 1 109 ? 11.578 4.303 0.685 1.00 95.62 109 LYS A N 1
ATOM 811 C CA . LYS A 1 109 ? 11.693 4.123 2.147 1.00 95.62 109 LYS A CA 1
ATOM 812 C C . LYS A 1 109 ? 10.647 4.886 2.975 1.00 95.62 109 LYS A C 1
ATOM 814 O O . LYS A 1 109 ? 10.290 4.440 4.056 1.00 95.62 109 LYS A O 1
ATOM 819 N N . ASN A 1 110 ? 10.169 6.023 2.466 1.00 94.12 110 ASN A N 1
ATOM 820 C CA . ASN A 1 110 ? 9.183 6.875 3.138 1.00 94.12 110 ASN A CA 1
ATOM 821 C C . ASN A 1 110 ? 7.736 6.548 2.725 1.00 94.12 110 ASN A C 1
ATOM 823 O O . ASN A 1 110 ? 6.799 7.191 3.196 1.00 94.12 110 ASN A O 1
ATOM 827 N N . GLU A 1 111 ? 7.537 5.591 1.816 1.00 95.69 111 GLU A N 1
ATOM 828 C CA . GLU A 1 111 ? 6.206 5.166 1.399 1.00 95.69 111 GLU A CA 1
ATOM 829 C C . GLU A 1 111 ? 5.579 4.297 2.486 1.00 95.69 111 GLU A C 1
ATOM 831 O O . GLU A 1 111 ? 6.189 3.350 2.983 1.00 95.69 111 GLU A O 1
ATOM 836 N N . LYS A 1 112 ? 4.335 4.625 2.843 1.00 95.19 112 LYS A N 1
ATOM 837 C CA . LYS A 1 112 ? 3.608 3.959 3.932 1.00 95.19 112 LYS A CA 1
ATOM 838 C C . LYS A 1 112 ? 3.152 2.551 3.585 1.00 95.19 112 LYS A C 1
ATOM 840 O O . LYS A 1 112 ? 2.892 1.768 4.484 1.00 95.19 112 LYS A O 1
ATOM 845 N N . CYS A 1 113 ? 2.983 2.262 2.301 1.00 97.19 113 CYS A N 1
ATOM 846 C CA . CYS A 1 113 ? 2.528 0.969 1.809 1.00 97.19 113 CYS A CA 1
ATOM 847 C C . CYS A 1 113 ? 3.683 0.228 1.150 1.00 97.19 113 CYS A C 1
ATOM 849 O O . CYS A 1 113 ? 4.646 0.850 0.699 1.00 97.19 113 CYS A O 1
ATOM 851 N N . LYS A 1 114 ? 3.604 -1.100 1.089 1.00 97.75 114 LYS A N 1
ATOM 852 C CA . LYS A 1 114 ? 4.695 -1.929 0.585 1.00 97.75 114 LYS A CA 1
ATOM 853 C C . LYS A 1 114 ? 4.889 -1.699 -0.910 1.00 97.75 114 LYS A C 1
ATOM 855 O O . LYS A 1 114 ? 3.970 -1.957 -1.676 1.00 97.75 114 LYS A O 1
ATOM 860 N N . TYR A 1 115 ? 6.070 -1.250 -1.325 1.00 98.19 115 TYR A N 1
ATOM 861 C CA . TYR A 1 115 ? 6.445 -1.166 -2.735 1.00 98.19 115 TYR A CA 1
ATOM 862 C C . TYR A 1 115 ? 6.660 -2.569 -3.307 1.00 98.19 115 TYR A C 1
ATOM 864 O O . TYR A 1 115 ? 7.344 -3.392 -2.690 1.00 98.19 115 TYR A O 1
ATOM 872 N N . VAL A 1 116 ? 6.068 -2.840 -4.473 1.00 97.56 116 VAL A N 1
ATOM 873 C CA . VAL A 1 116 ? 6.081 -4.176 -5.099 1.00 97.56 116 VAL A CA 1
ATOM 874 C C . VAL A 1 116 ? 6.485 -4.183 -6.573 1.00 97.56 116 VAL A C 1
ATOM 876 O O . VAL A 1 116 ? 6.518 -5.251 -7.184 1.00 97.56 116 VAL A O 1
ATOM 879 N N . GLY A 1 117 ? 6.847 -3.029 -7.135 1.00 97.00 117 GLY A N 1
ATOM 880 C CA . GLY A 1 117 ? 7.326 -2.906 -8.512 1.00 97.00 117 GLY A CA 1
ATOM 881 C C . GLY A 1 117 ? 6.754 -1.684 -9.221 1.00 97.00 117 GLY A C 1
ATOM 882 O O . GLY A 1 117 ? 6.164 -0.815 -8.586 1.00 97.00 117 GLY A O 1
ATOM 883 N N . GLN A 1 118 ? 6.899 -1.628 -10.540 1.00 96.88 118 GLN A N 1
ATOM 884 C CA . GLN A 1 118 ? 6.355 -0.554 -11.373 1.00 96.88 118 GLN A CA 1
ATOM 885 C C . GLN A 1 118 ? 5.261 -1.094 -12.286 1.00 96.88 118 GLN A C 1
ATOM 887 O O . GLN A 1 118 ? 5.451 -2.116 -12.936 1.00 96.88 118 GLN A O 1
ATOM 892 N N . GLY A 1 119 ? 4.121 -0.412 -12.356 1.00 95.94 119 GLY A N 1
ATOM 893 C CA . GLY A 1 119 ? 2.962 -0.846 -13.134 1.00 95.94 119 GLY A CA 1
ATOM 894 C C . GLY A 1 119 ? 1.657 -0.793 -12.350 1.00 95.94 119 GLY A C 1
ATOM 895 O O . GLY A 1 119 ? 1.566 -0.158 -11.304 1.00 95.94 119 GLY A O 1
ATOM 896 N N . ILE A 1 120 ? 0.628 -1.454 -12.872 1.00 96.50 120 ILE A N 1
ATOM 897 C CA . ILE A 1 120 ? -0.718 -1.464 -12.283 1.00 96.50 120 ILE A CA 1
ATOM 898 C C . ILE A 1 120 ? -1.025 -2.864 -11.760 1.00 96.50 120 ILE A C 1
ATOM 900 O O . ILE A 1 120 ? -0.933 -3.841 -12.501 1.00 96.50 120 ILE A O 1
ATOM 904 N N . LEU A 1 121 ? -1.404 -2.960 -10.487 1.00 97.94 121 LEU A N 1
ATOM 905 C CA . LEU A 1 121 ? -1.791 -4.223 -9.869 1.00 97.94 121 LEU A CA 1
ATOM 906 C C . LEU A 1 121 ? -3.257 -4.551 -10.143 1.00 97.94 121 LEU A C 1
ATOM 908 O O . LEU A 1 121 ? -4.136 -3.689 -10.058 1.00 97.94 121 LEU A O 1
ATOM 912 N N . SER A 1 122 ? -3.502 -5.829 -10.397 1.00 97.19 122 SER A N 1
ATOM 913 C CA . SER A 1 122 ? -4.829 -6.440 -10.350 1.00 97.19 122 SER A CA 1
ATOM 914 C C . SER A 1 122 ? -5.324 -6.616 -8.907 1.00 97.19 122 SER A C 1
ATOM 916 O O . SER A 1 122 ? -4.633 -6.278 -7.941 1.00 97.19 122 SER A O 1
ATOM 918 N N . ARG A 1 123 ? -6.544 -7.148 -8.759 1.00 97.44 123 ARG A N 1
ATOM 919 C CA . ARG A 1 123 ? -7.118 -7.491 -7.454 1.00 97.44 123 ARG A CA 1
ATOM 920 C C . ARG A 1 123 ? -6.188 -8.442 -6.698 1.00 97.44 123 ARG A C 1
ATOM 922 O O . ARG A 1 123 ? -5.695 -9.419 -7.258 1.00 97.44 123 ARG A O 1
ATOM 929 N N . ILE A 1 124 ? -5.992 -8.161 -5.414 1.00 97.88 124 ILE A N 1
ATOM 930 C CA . ILE A 1 124 ? -5.193 -9.003 -4.525 1.00 97.88 124 ILE A CA 1
ATOM 931 C C . ILE A 1 124 ? -5.962 -10.298 -4.228 1.00 97.88 124 ILE A C 1
ATOM 933 O O . ILE A 1 124 ? -7.183 -10.306 -4.087 1.00 97.88 124 ILE A O 1
ATOM 937 N N . VAL A 1 125 ? -5.248 -11.413 -4.140 1.00 97.19 125 VAL A N 1
ATOM 938 C CA . VAL A 1 125 ? -5.784 -12.713 -3.730 1.00 97.19 125 VAL A CA 1
ATOM 939 C C . VAL A 1 125 ? -4.978 -13.204 -2.540 1.00 97.19 125 VAL A C 1
ATOM 941 O O . VAL A 1 125 ? -3.749 -13.211 -2.585 1.00 97.19 125 VAL A O 1
ATOM 944 N N . THR A 1 126 ? -5.657 -13.618 -1.475 1.00 94.88 126 THR A N 1
ATOM 945 C CA . THR A 1 126 ? -5.023 -14.229 -0.305 1.00 94.88 126 THR A CA 1
ATOM 946 C C . THR A 1 126 ? -5.222 -15.743 -0.346 1.00 94.88 126 THR A C 1
ATOM 948 O O . THR A 1 126 ? -6.312 -16.234 -0.634 1.00 94.88 126 THR A O 1
ATOM 951 N N . PHE A 1 127 ? -4.161 -16.506 -0.089 1.00 92.94 127 PHE A N 1
ATOM 952 C CA . PHE A 1 127 ? -4.241 -17.963 0.024 1.00 92.94 127 PHE A CA 1
ATOM 953 C C . PHE A 1 127 ? -3.095 -18.492 0.885 1.00 92.94 127 PHE A C 1
ATOM 955 O O . PHE A 1 127 ? -1.942 -18.116 0.680 1.00 92.94 127 PHE A O 1
ATOM 962 N N . ALA A 1 128 ? -3.410 -19.368 1.845 1.00 91.75 128 ALA A N 1
ATOM 963 C CA . ALA A 1 128 ? -2.432 -20.026 2.718 1.00 91.75 128 ALA A CA 1
ATOM 964 C C . ALA A 1 128 ? -1.412 -19.057 3.362 1.00 91.75 128 ALA A C 1
ATOM 966 O O . ALA A 1 128 ? -0.205 -19.295 3.336 1.00 91.75 128 ALA A O 1
ATOM 967 N N . GLY A 1 129 ? -1.896 -17.927 3.894 1.00 88.44 129 GLY A N 1
ATOM 968 C CA . GLY A 1 129 ? -1.057 -16.913 4.546 1.00 88.44 129 GLY A CA 1
ATOM 969 C C . GLY A 1 129 ? -0.206 -16.066 3.595 1.00 88.44 129 GLY A C 1
ATOM 970 O O . GLY A 1 129 ? 0.570 -15.238 4.058 1.00 88.44 129 GLY A O 1
ATOM 971 N N . LYS A 1 130 ? -0.350 -16.231 2.277 1.00 94.25 130 LYS A N 1
ATOM 972 C CA . LYS A 1 130 ? 0.327 -15.429 1.253 1.00 94.25 130 LYS A CA 1
ATOM 973 C C . LYS A 1 130 ? -0.650 -14.510 0.539 1.00 94.25 130 LYS A C 1
ATOM 975 O O . LYS A 1 130 ? -1.847 -14.794 0.469 1.00 94.25 130 LYS A O 1
ATOM 980 N N . ILE A 1 131 ? -0.110 -13.439 -0.026 1.00 95.50 131 ILE A N 1
ATOM 981 C CA . ILE A 1 131 ? -0.828 -12.518 -0.903 1.00 95.50 131 ILE A CA 1
ATOM 982 C C . ILE A 1 131 ? -0.228 -12.549 -2.305 1.00 95.50 131 ILE A C 1
ATOM 984 O O . ILE A 1 131 ? 0.993 -12.579 -2.475 1.00 95.50 131 ILE A O 1
ATOM 988 N N . PHE A 1 132 ? -1.110 -12.538 -3.298 1.00 97.06 132 PHE A N 1
ATOM 989 C CA . PHE A 1 132 ? -0.792 -12.613 -4.717 1.00 97.06 132 PHE A CA 1
ATOM 990 C C . PHE A 1 132 ? -1.491 -11.483 -5.464 1.00 97.06 132 PHE A C 1
ATOM 992 O O . PHE A 1 132 ? -2.640 -11.159 -5.164 1.00 97.06 132 PHE A O 1
ATOM 999 N N . ALA A 1 133 ? -0.820 -10.899 -6.449 1.00 97.75 133 ALA A N 1
ATOM 1000 C CA . ALA A 1 133 ? -1.434 -9.963 -7.384 1.00 97.75 133 ALA A CA 1
ATOM 1001 C C . ALA A 1 133 ? -0.650 -9.957 -8.695 1.00 97.75 133 ALA A C 1
ATOM 1003 O O . ALA A 1 133 ? 0.578 -9.867 -8.678 1.00 97.75 133 ALA A O 1
ATOM 1004 N N . ASN A 1 134 ? -1.345 -10.004 -9.829 1.00 97.88 134 ASN A N 1
ATOM 1005 C CA . ASN A 1 134 ? -0.698 -9.773 -11.119 1.00 97.88 134 ASN A CA 1
ATOM 1006 C C . ASN A 1 134 ? -0.377 -8.285 -11.266 1.00 97.88 134 ASN A C 1
ATOM 1008 O O . ASN A 1 134 ? -1.170 -7.445 -10.822 1.00 97.88 134 ASN A O 1
ATOM 1012 N N . ILE A 1 135 ? 0.736 -7.967 -11.924 1.00 97.62 135 ILE A N 1
ATOM 1013 C CA . ILE A 1 135 ? 1.154 -6.604 -12.249 1.00 97.62 135 ILE A CA 1
ATOM 1014 C C . ILE A 1 135 ? 1.274 -6.437 -13.765 1.00 97.62 135 ILE A C 1
ATOM 1016 O O . ILE A 1 135 ? 2.034 -7.132 -14.433 1.00 97.62 135 ILE A O 1
ATOM 1020 N N . ALA A 1 136 ? 0.537 -5.474 -14.317 1.00 95.50 136 ALA A N 1
ATOM 1021 C CA . ALA A 1 136 ? 0.761 -4.984 -15.671 1.00 95.50 136 ALA A CA 1
ATOM 1022 C C . ALA A 1 136 ? 1.974 -4.040 -15.646 1.00 95.50 136 ALA A C 1
ATOM 1024 O O . ALA A 1 136 ? 1.828 -2.825 -15.480 1.00 95.50 136 ALA A O 1
ATOM 1025 N N . GLY A 1 137 ? 3.172 -4.622 -15.705 1.00 93.56 137 GLY A N 1
ATOM 1026 C CA . GLY A 1 137 ? 4.448 -3.929 -15.551 1.00 93.56 137 GLY A CA 1
ATOM 1027 C C . GLY A 1 137 ? 5.549 -4.887 -15.101 1.00 93.56 137 GLY A C 1
ATOM 1028 O O . GLY A 1 137 ? 5.654 -5.993 -15.623 1.00 93.56 137 GLY A O 1
ATOM 1029 N N . GLN A 1 138 ? 6.372 -4.460 -14.145 1.00 95.00 138 GLN A N 1
ATOM 1030 C CA . GLN A 1 138 ? 7.488 -5.236 -13.619 1.00 95.00 138 GLN A CA 1
ATOM 1031 C C . GLN A 1 138 ? 7.458 -5.280 -12.087 1.00 95.00 138 GLN A C 1
ATOM 1033 O O . GLN A 1 138 ? 7.617 -4.259 -11.417 1.00 95.00 138 GLN A O 1
ATOM 1038 N N . SER A 1 139 ? 7.288 -6.484 -11.543 1.00 96.50 139 SER A N 1
ATOM 1039 C CA . SER A 1 139 ? 7.414 -6.804 -10.122 1.00 96.50 139 SER A CA 1
ATOM 1040 C C . SER A 1 139 ? 8.880 -6.744 -9.662 1.00 96.50 139 SER A C 1
ATOM 1042 O O . SER A 1 139 ? 9.813 -6.682 -10.469 1.00 96.50 139 SER A O 1
ATOM 1044 N N . LEU A 1 140 ? 9.096 -6.794 -8.345 1.00 94.62 140 LEU A N 1
ATOM 1045 C CA . LEU A 1 140 ? 10.440 -6.925 -7.764 1.00 94.62 140 LEU A CA 1
ATOM 1046 C C . LEU A 1 140 ? 11.025 -8.342 -7.863 1.00 94.62 140 LEU A C 1
ATOM 1048 O O . LEU A 1 140 ? 12.211 -8.515 -7.588 1.00 94.62 140 LEU A O 1
ATOM 1052 N N . ASP A 1 141 ? 10.224 -9.350 -8.218 1.00 91.38 141 ASP A N 1
ATOM 1053 C CA . ASP A 1 141 ? 10.700 -10.724 -8.374 1.00 91.38 141 ASP A CA 1
ATOM 1054 C C . ASP A 1 141 ? 11.430 -10.859 -9.728 1.00 91.38 141 ASP A C 1
ATOM 1056 O O . ASP A 1 141 ? 10.807 -10.711 -10.786 1.00 91.38 141 ASP A O 1
ATOM 1060 N N . PRO A 1 142 ? 12.743 -11.160 -9.740 1.00 87.50 142 PRO A N 1
ATOM 1061 C CA . PRO A 1 142 ? 13.503 -11.274 -10.982 1.00 87.50 142 PRO A CA 1
ATOM 1062 C C . PRO A 1 142 ? 13.071 -12.469 -11.843 1.00 87.50 142 PRO A C 1
ATOM 1064 O O . PRO A 1 142 ? 13.289 -12.451 -13.054 1.00 87.50 142 PRO A O 1
ATOM 1067 N N . SER A 1 143 ? 12.464 -13.492 -11.234 1.00 91.00 143 SER A N 1
ATOM 1068 C CA . SER A 1 143 ? 12.003 -14.708 -11.910 1.00 91.00 143 SER A CA 1
ATOM 1069 C C . SER A 1 143 ? 10.577 -14.588 -12.452 1.00 91.00 143 SER A C 1
ATOM 1071 O O . SER A 1 143 ? 10.239 -15.253 -13.429 1.00 91.00 143 SER A O 1
ATOM 1073 N N . ARG A 1 144 ? 9.740 -13.737 -11.843 1.00 90.50 144 ARG A N 1
ATOM 1074 C CA . ARG A 1 144 ? 8.309 -13.592 -12.163 1.00 90.50 144 ARG A CA 1
ATOM 1075 C C . ARG A 1 144 ? 7.915 -12.122 -12.199 1.00 90.50 144 ARG A C 1
ATOM 1077 O O . ARG A 1 144 ? 7.411 -11.564 -11.227 1.00 90.50 144 ARG A O 1
ATOM 1084 N N . LYS A 1 145 ? 8.158 -11.483 -13.339 1.00 93.56 145 LYS A N 1
ATOM 1085 C CA . LYS A 1 145 ? 7.990 -10.030 -13.498 1.00 93.56 145 LYS A CA 1
ATOM 1086 C C . LYS A 1 145 ? 6.532 -9.573 -13.523 1.00 93.56 145 LYS A C 1
ATOM 1088 O O . LYS A 1 145 ? 6.274 -8.406 -13.265 1.00 93.56 145 LYS A O 1
ATOM 1093 N N . ASP A 1 146 ? 5.597 -10.462 -13.812 1.00 95.56 146 ASP A N 1
ATOM 1094 C CA . ASP A 1 146 ? 4.162 -10.191 -13.928 1.00 95.56 146 ASP A CA 1
ATOM 1095 C C . ASP A 1 146 ? 3.362 -10.604 -12.682 1.00 95.56 146 ASP A C 1
ATOM 1097 O O . ASP A 1 146 ? 2.163 -10.334 -12.604 1.00 95.56 146 ASP A O 1
ATOM 1101 N N . LEU A 1 147 ? 4.018 -11.196 -11.678 1.00 96.06 147 LEU A N 1
ATOM 1102 C CA . LEU A 1 147 ? 3.389 -11.666 -10.449 1.00 96.06 147 LEU A CA 1
ATOM 1103 C C . LEU A 1 147 ? 4.089 -11.101 -9.214 1.00 96.06 147 LEU A C 1
ATOM 1105 O O . LEU A 1 147 ? 5.294 -11.246 -9.020 1.00 96.06 147 LEU A O 1
ATOM 1109 N N . VAL A 1 148 ? 3.298 -10.529 -8.316 1.00 97.19 148 VAL A N 1
ATOM 1110 C CA . VAL A 1 148 ? 3.714 -10.190 -6.958 1.00 97.19 148 VAL A CA 1
ATOM 1111 C C . VAL A 1 148 ? 3.293 -11.320 -6.028 1.00 97.19 148 VAL A C 1
ATOM 1113 O O . VAL A 1 148 ? 2.143 -11.753 -6.043 1.00 97.19 148 VAL A O 1
ATOM 1116 N N . THR A 1 149 ? 4.226 -11.795 -5.205 1.00 95.50 149 THR A N 1
ATOM 1117 C CA . THR A 1 149 ? 3.958 -12.726 -4.102 1.00 95.50 149 THR A CA 1
ATOM 1118 C C . THR A 1 149 ? 4.601 -12.181 -2.834 1.00 95.50 149 THR A C 1
ATOM 1120 O O . THR A 1 149 ? 5.805 -11.938 -2.822 1.00 95.50 149 THR A O 1
ATOM 1123 N N . LEU A 1 150 ? 3.827 -12.023 -1.762 1.00 94.25 150 LEU A N 1
ATOM 1124 C CA . LEU A 1 150 ? 4.339 -11.647 -0.440 1.00 94.25 150 LEU A CA 1
ATOM 1125 C C . LEU A 1 150 ? 3.743 -12.558 0.636 1.00 94.25 150 LEU A C 1
ATOM 1127 O O . LEU A 1 150 ? 2.725 -13.219 0.420 1.00 94.25 150 LEU A O 1
ATOM 1131 N N . GLN A 1 151 ? 4.364 -12.567 1.812 1.00 93.25 151 GLN A N 1
ATOM 1132 C CA . GLN A 1 151 ? 3.701 -13.079 3.007 1.00 93.25 151 GLN A CA 1
ATOM 1133 C C . GLN A 1 151 ? 2.610 -12.090 3.418 1.00 93.25 151 GLN A C 1
ATOM 1135 O O . GLN A 1 151 ? 2.833 -10.879 3.404 1.00 93.25 151 GLN A O 1
ATOM 1140 N N . GLY A 1 152 ? 1.425 -12.604 3.734 1.00 84.44 152 GLY A N 1
ATOM 1141 C CA . GLY A 1 152 ? 0.359 -11.807 4.317 1.00 84.44 152 GLY A CA 1
ATOM 1142 C C . GLY A 1 152 ? 0.739 -11.361 5.724 1.00 84.44 152 GLY A C 1
ATOM 1143 O O . GLY A 1 152 ? 1.487 -12.037 6.429 1.00 84.44 152 GLY A O 1
ATOM 1144 N N . ALA A 1 153 ? 0.209 -10.216 6.130 1.00 82.25 153 ALA A N 1
ATOM 1145 C CA . ALA A 1 153 ? 0.254 -9.787 7.512 1.00 82.25 153 ALA A CA 1
ATOM 1146 C C . ALA A 1 153 ? -0.905 -10.431 8.294 1.00 82.25 153 ALA A C 1
ATOM 1148 O O . ALA A 1 153 ? -1.927 -10.834 7.732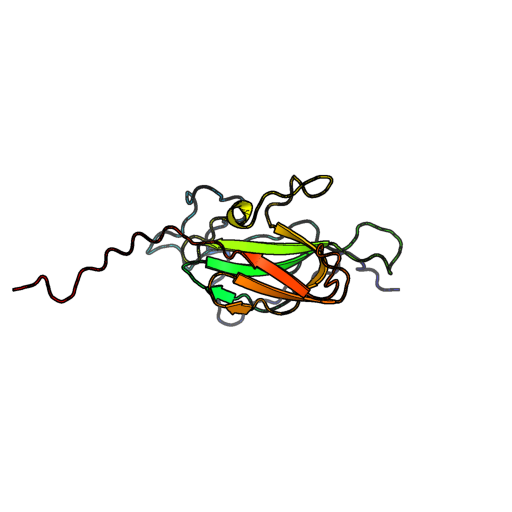 1.00 82.25 153 ALA A O 1
ATOM 1149 N N . THR A 1 154 ? -0.751 -10.517 9.608 1.00 69.31 154 THR A N 1
ATOM 1150 C CA . THR A 1 154 ? -1.841 -10.837 10.530 1.00 69.31 154 THR A CA 1
ATOM 1151 C C . THR A 1 154 ? -2.097 -9.611 11.398 1.00 69.31 154 THR A C 1
ATOM 1153 O O . THR A 1 154 ? -1.148 -9.030 11.949 1.00 69.31 154 THR A O 1
ATOM 1156 N N . SER A 1 155 ? -3.359 -9.183 11.507 1.00 60.34 155 SER A N 1
ATOM 1157 C CA . SER A 1 155 ? -3.740 -8.320 12.627 1.00 60.34 155 SER A CA 1
ATOM 1158 C C . SER A 1 155 ? -3.754 -9.186 13.886 1.00 60.34 155 SER A C 1
ATOM 1160 O O . SER A 1 155 ? -4.147 -10.356 13.832 1.00 60.34 155 SER A O 1
ATOM 1162 N N . ASP A 1 156 ? -3.238 -8.662 14.996 1.00 48.22 156 ASP A N 1
ATOM 1163 C CA . ASP A 1 156 ? -3.248 -9.357 16.282 1.00 48.22 156 ASP A CA 1
ATOM 1164 C C . ASP A 1 156 ? -4.674 -9.301 16.828 1.00 48.22 156 ASP A C 1
ATOM 1166 O O . ASP A 1 156 ? -4.999 -8.503 17.701 1.00 48.22 156 ASP A O 1
ATOM 1170 N N . VAL A 1 157 ? -5.561 -10.122 16.268 1.00 46.25 157 VAL A N 1
ATOM 1171 C CA . VAL A 1 157 ? -6.922 -10.235 16.775 1.00 46.25 157 VAL A CA 1
ATOM 1172 C C . VAL A 1 157 ? -6.838 -11.039 18.068 1.00 46.25 157 VAL A C 1
ATOM 1174 O O . VAL A 1 157 ? -6.751 -12.269 18.051 1.00 46.25 157 VAL A O 1
ATOM 1177 N N . THR A 1 158 ? -6.888 -10.361 19.215 1.00 39.44 158 THR A N 1
ATOM 1178 C CA . THR A 1 158 ? -7.312 -10.991 20.467 1.00 39.44 158 THR A CA 1
ATOM 1179 C C . THR A 1 158 ? -8.791 -11.332 20.325 1.00 39.44 158 THR A C 1
ATOM 1181 O O . THR A 1 158 ? -9.667 -10.675 20.879 1.00 39.44 158 THR A O 1
ATOM 1184 N N . THR A 1 159 ? -9.113 -12.378 19.557 1.00 44.53 159 THR A N 1
ATOM 1185 C CA . THR A 1 159 ? -10.452 -12.951 19.626 1.00 44.53 159 THR A CA 1
ATOM 1186 C C . THR A 1 159 ? -10.608 -13.490 21.038 1.00 44.53 159 THR A C 1
ATOM 1188 O O . THR A 1 159 ? -10.173 -14.605 21.333 1.00 44.53 159 THR A O 1
ATOM 1191 N N . TYR A 1 160 ? -11.257 -12.721 21.909 1.00 40.50 160 TYR A N 1
ATOM 1192 C CA . TYR A 1 160 ? -12.041 -13.294 22.987 1.00 40.50 160 TYR A CA 1
ATOM 1193 C C . TYR A 1 160 ? -13.104 -14.155 22.305 1.00 40.50 160 TYR A C 1
ATOM 1195 O O . TYR A 1 160 ? -14.212 -13.719 22.012 1.00 40.50 160 TYR A O 1
ATOM 1203 N N . ARG A 1 161 ? -12.746 -15.404 21.991 1.00 45.53 161 ARG A N 1
ATOM 1204 C CA . ARG A 1 161 ? -13.737 -16.452 21.809 1.00 45.53 161 ARG A CA 1
ATOM 1205 C C . ARG A 1 161 ? -14.321 -16.666 23.195 1.00 45.53 161 ARG A C 1
ATOM 1207 O O . ARG A 1 161 ? -13.840 -17.507 23.949 1.00 45.53 161 ARG A O 1
ATOM 1214 N N . SER A 1 162 ? -15.341 -15.892 23.549 1.00 44.72 162 SER A N 1
ATOM 1215 C CA . SER A 1 162 ? -16.310 -16.355 24.527 1.00 44.72 162 SER A CA 1
ATOM 1216 C C . SER A 1 162 ? -16.892 -17.639 23.942 1.00 44.72 162 SER A C 1
ATOM 1218 O O . SER A 1 162 ? -17.724 -17.639 23.038 1.00 44.72 162 SER A O 1
ATOM 1220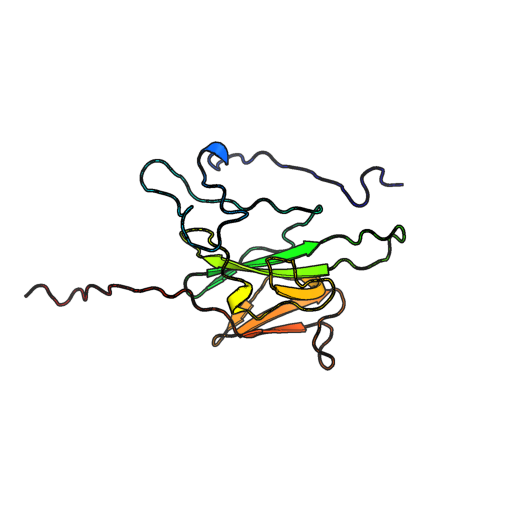 N N . SER A 1 163 ? -16.328 -18.765 24.380 1.00 48.72 163 SER A N 1
ATOM 1221 C CA . SER A 1 163 ? -16.888 -20.081 24.132 1.00 48.72 163 SER A CA 1
ATOM 1222 C C . SER A 1 163 ? -18.343 -20.019 24.569 1.00 48.72 163 SER A C 1
ATOM 1224 O O . SER A 1 163 ? -18.632 -19.814 25.747 1.00 48.72 163 SER A O 1
ATOM 1226 N N . TRP A 1 164 ? -19.261 -20.220 23.629 1.00 53.97 164 TRP A N 1
ATOM 1227 C CA . TRP A 1 164 ? -20.692 -20.353 23.903 1.00 53.97 164 TRP A CA 1
ATOM 1228 C C . TRP A 1 164 ? -21.005 -21.519 24.863 1.00 53.97 164 TRP A C 1
ATOM 1230 O O . TRP A 1 164 ? -22.150 -21.683 25.265 1.00 53.97 164 TRP A O 1
ATOM 1240 N N . ARG A 1 165 ? -19.996 -22.317 25.252 1.00 52.53 165 ARG A N 1
ATOM 1241 C CA . ARG A 1 165 ? -20.089 -23.403 26.233 1.00 52.53 165 ARG A CA 1
ATOM 1242 C C . ARG A 1 165 ? -19.729 -23.020 27.675 1.00 52.53 165 ARG A C 1
ATOM 1244 O O . ARG A 1 165 ? -19.842 -23.884 28.531 1.00 52.53 165 ARG A O 1
ATOM 1251 N N . ASN A 1 166 ? -19.324 -21.783 27.972 1.00 46.59 166 ASN A N 1
ATOM 1252 C CA . ASN A 1 166 ? -19.029 -21.360 29.355 1.00 46.59 166 ASN A CA 1
ATOM 1253 C C . ASN A 1 166 ? -20.221 -20.665 30.037 1.00 46.59 166 ASN A C 1
ATOM 1255 O O . ASN A 1 166 ? -20.048 -19.655 30.708 1.00 46.59 166 ASN A O 1
ATOM 1259 N N . ASN A 1 167 ? -21.426 -21.207 29.859 1.00 44.19 167 ASN A N 1
ATOM 1260 C CA . ASN A 1 167 ? -22.594 -20.861 30.670 1.00 44.19 167 ASN A CA 1
ATOM 1261 C C . ASN A 1 167 ? -23.331 -22.145 31.076 1.00 44.19 167 ASN A C 1
ATOM 1263 O O . ASN A 1 167 ? -24.452 -22.366 30.624 1.00 44.19 167 ASN A O 1
ATOM 1267 N N . TYR A 1 168 ? -22.687 -22.984 31.894 1.00 48.88 168 TYR A N 1
ATOM 1268 C CA . TYR A 1 168 ? -23.349 -23.972 32.755 1.00 48.88 168 TYR A CA 1
ATOM 1269 C C . TYR A 1 168 ? -22.556 -24.092 34.055 1.00 48.88 168 TYR A C 1
ATOM 1271 O O . TYR A 1 168 ? -21.326 -24.310 33.951 1.00 48.88 168 TYR A O 1
#

Radius of gyration: 17.99 Å; chains: 1; bounding box: 42×43×58 Å

pLDDT: mean 86.75, std 15.25, range [39.44, 98.31]

Foldseek 3Di:
DPPCPPPDDDDDDDPPDDDQVLAFEQQPAQPLPRQDDPPRHPYHDHDDPQSKDFQEDWDDDQQKTKTKIWHDDPDPDPPDFTWIFIWIAGRRGRHTPQCQQPADDDPCRPPSTHTFFTAGWYYWDDDPQKIKIFGPAATPDPVCGGMGITGHGHDPPPPPPPPPPPPD

Sequence (168 aa):
ADPDYPFYKKVNKPTQAYDLTKCQNTTNDSSGAKCPQLTGDKGWYIKLDNSKKVTAEPTVSSGLVYFPIYKPSSSVNKCSLGDAFICAVDDECGTNLSSKLGANTGATKNEKCKYVGQGILSRIVTFAGKIFANIAGQSLDPSRKDLVTLQGATSDVTTYRSSWRNNY

Secondary structure (DSSP, 8-state):
--TTTTT----PPPSSSPPGGGSEE-TT-SSSTTPPPTTT---EE----TT-EE-S--EE-SSEEEEEEEE----SSTTPPPEEEEEEEETTT--B-GGGG----GGGTT-SSEEEEEEEE---EEETTEEEEEEEEEES-SS-TTEEEEEPP----------TT---